Protein AF-A0A1L7LIU5-F1 (afdb_monomer)

InterPro domains:
  IPR000515 ABC transporter type 1, transmembrane domain MetI-like [PF00528] (3-111)
  IPR000515 ABC transporter type 1, transmembrane domain MetI-like [PS50928] (1-118)
  IPR000515 ABC transporter type 1, transmembrane domain MetI-like [cd06261] (3-114)
  IPR010065 Amino acid ABC transporter, permease protein, 3-TM domain [TIGR01726] (3-53)
  IPR035906 MetI-like superfamily [G3DSA:1.10.3720.10] (1-118)
  IPR035906 MetI-like superfamily [SSF161098] (3-116)
  IPR043429 ABC transporter membrane protein permease protein ArtM/GltK/GlnP/TcyL/YhdX-like [PTHR30614] (3-117)

Nearest PDB structures (foldseek):
  4ymw-assembly1_C  TM=8.547E-01  e=1.146E-04  Caldanaerobacter subterraneus subsp. tengcongensis MB4
  7mc0-assembly1_B  TM=8.036E-01  e=4.466E-01  Neisseria meningitidis MC58

Secondary structure (DSSP, 8-state):
-HHHHHHHS-HHHHHHIIIIIGGGGT----HHHHHHHHHHHHHHHHHHHHHHHHHHTS-HHHHHHHHHTT--HHHHHHHHHHHSSHHHHHHHHHHHHHHHHHHHHHHHHHHHHHHTT-

Structure (mmCIF, N/CA/C/O backbone):
data_AF-A0A1L7LIU5-F1
#
_entry.id   AF-A0A1L7LIU5-F1
#
loop_
_atom_site.group_PDB
_atom_site.id
_atom_site.type_symbol
_atom_site.label_atom_id
_atom_site.label_alt_id
_atom_site.label_comp_id
_atom_site.label_asym_id
_atom_site.label_entity_id
_atom_site.label_seq_id
_atom_site.pdbx_PDB_ins_code
_atom_site.Cartn_x
_atom_site.Cartn_y
_atom_site.Cartn_z
_atom_site.occupancy
_atom_site.B_iso_or_equiv
_atom_site.auth_seq_id
_atom_site.auth_comp_id
_atom_site.auth_asym_id
_atom_site.auth_atom_id
_atom_site.pdbx_PDB_model_num
ATOM 1 N N . MET A 1 1 ? -13.686 -5.477 -4.947 1.00 45.56 1 MET A N 1
ATOM 2 C CA . MET A 1 1 ? -13.618 -6.151 -6.264 1.00 45.56 1 MET A CA 1
ATOM 3 C C . MET A 1 1 ? -12.340 -5.805 -7.042 1.00 45.56 1 MET A C 1
ATOM 5 O O . MET A 1 1 ? -11.735 -6.724 -7.564 1.00 45.56 1 MET A O 1
ATOM 9 N N . HIS A 1 2 ? -11.834 -4.560 -7.024 1.00 45.94 2 HIS A N 1
ATOM 10 C CA . HIS A 1 2 ? -10.541 -4.210 -7.657 1.00 45.94 2 HIS A CA 1
ATOM 11 C C . HIS A 1 2 ? -9.276 -4.745 -6.947 1.00 45.94 2 HIS A C 1
ATOM 13 O O . HIS A 1 2 ? -8.267 -4.973 -7.603 1.00 45.94 2 HIS A O 1
ATOM 19 N N . ILE A 1 3 ? -9.322 -5.006 -5.633 1.00 50.72 3 ILE A N 1
ATOM 20 C CA . ILE A 1 3 ? -8.136 -5.456 -4.877 1.00 50.72 3 ILE A CA 1
ATOM 21 C C . ILE A 1 3 ? -7.766 -6.919 -5.178 1.00 50.72 3 ILE A C 1
ATOM 23 O O . ILE A 1 3 ? -6.588 -7.243 -5.234 1.00 50.72 3 ILE A O 1
ATOM 27 N N . PHE A 1 4 ? -8.739 -7.805 -5.436 1.00 48.88 4 PHE A N 1
ATOM 28 C CA . PHE A 1 4 ? -8.488 -9.243 -5.652 1.00 48.88 4 PHE A CA 1
ATOM 29 C C . PHE A 1 4 ? -7.628 -9.522 -6.894 1.00 48.88 4 PHE A C 1
ATOM 31 O O . PHE A 1 4 ? -6.777 -10.405 -6.860 1.00 48.88 4 PHE A O 1
ATOM 38 N N . ILE A 1 5 ? -7.787 -8.718 -7.950 1.00 52.00 5 ILE A N 1
ATOM 39 C CA . ILE A 1 5 ? -6.997 -8.843 -9.183 1.00 52.00 5 ILE A CA 1
ATOM 40 C C . ILE A 1 5 ? -5.510 -8.591 -8.889 1.00 52.00 5 ILE A C 1
ATOM 42 O O . ILE A 1 5 ? -4.664 -9.354 -9.338 1.00 52.00 5 ILE A O 1
ATOM 46 N N . MET A 1 6 ? -5.183 -7.601 -8.050 1.00 55.69 6 MET A N 1
ATOM 47 C CA . MET A 1 6 ? -3.792 -7.341 -7.649 1.00 55.69 6 MET A CA 1
ATOM 48 C C . MET A 1 6 ? -3.224 -8.385 -6.681 1.00 55.69 6 MET A C 1
ATOM 50 O O . MET A 1 6 ? -2.010 -8.516 -6.584 1.00 55.69 6 MET A O 1
ATOM 54 N N . ARG A 1 7 ? -4.073 -9.145 -5.974 1.00 56.25 7 ARG A N 1
ATOM 55 C CA . ARG A 1 7 ? -3.622 -10.263 -5.126 1.00 56.25 7 ARG A CA 1
ATOM 56 C C . ARG A 1 7 ? -3.380 -11.548 -5.921 1.00 56.25 7 ARG A C 1
ATOM 58 O O . ARG A 1 7 ? -2.594 -12.376 -5.479 1.00 56.25 7 ARG A O 1
ATOM 65 N N . GLY A 1 8 ? -4.074 -11.722 -7.048 1.00 62.88 8 GLY A N 1
ATOM 66 C CA . GLY A 1 8 ? -3.984 -12.916 -7.894 1.00 62.88 8 GLY A CA 1
ATOM 67 C C . GLY A 1 8 ? -2.858 -12.876 -8.927 1.00 62.88 8 GLY A C 1
ATOM 68 O O . GLY A 1 8 ? -2.430 -13.928 -9.393 1.00 62.88 8 GLY A O 1
ATOM 69 N N . VAL A 1 9 ? -2.365 -11.685 -9.279 1.00 71.75 9 VAL A N 1
ATOM 70 C CA . VAL A 1 9 ? -1.253 -11.525 -10.222 1.00 71.75 9 VAL A CA 1
ATOM 71 C C . VAL A 1 9 ? 0.065 -11.475 -9.441 1.00 71.75 9 VAL A C 1
ATOM 73 O O . VAL A 1 9 ? 0.249 -10.566 -8.630 1.00 71.75 9 VAL A O 1
ATOM 76 N N . PRO A 1 10 ? 1.001 -12.416 -9.667 1.00 76.62 10 PRO A N 1
ATOM 77 C CA . PRO A 1 10 ? 2.310 -12.369 -9.031 1.00 76.62 10 PRO A CA 1
ATOM 78 C C . PRO A 1 10 ? 3.025 -11.054 -9.354 1.00 76.62 10 PRO A C 1
ATOM 80 O O . PRO A 1 10 ? 3.040 -10.622 -10.506 1.00 76.62 10 PRO A O 1
ATOM 83 N N . MET A 1 11 ? 3.684 -10.452 -8.361 1.00 78.50 11 MET A N 1
ATOM 84 C CA . MET A 1 11 ? 4.450 -9.208 -8.531 1.00 78.50 11 MET A CA 1
ATOM 85 C C . MET A 1 11 ? 5.468 -9.298 -9.682 1.00 78.50 11 MET A C 1
ATOM 87 O O . MET A 1 11 ? 5.664 -8.340 -10.427 1.00 78.50 11 MET A O 1
ATOM 91 N N . LEU A 1 12 ? 6.055 -10.484 -9.879 1.00 78.69 12 LEU A N 1
ATOM 92 C CA . LEU A 1 12 ? 6.948 -10.775 -10.999 1.00 78.69 12 LEU A CA 1
ATOM 93 C C . LEU A 1 12 ? 6.273 -10.531 -12.353 1.00 78.69 12 LEU A C 1
ATOM 95 O O . LEU A 1 12 ? 6.883 -9.921 -13.219 1.00 78.69 12 LEU A O 1
ATOM 99 N N . VAL A 1 13 ? 5.016 -10.948 -12.527 1.00 83.06 13 VAL A N 1
ATOM 100 C CA . VAL A 1 13 ? 4.269 -10.755 -13.781 1.00 83.06 13 VAL A CA 1
ATOM 101 C C . VAL A 1 13 ? 4.042 -9.269 -14.044 1.00 83.06 13 VAL A C 1
ATOM 103 O O . VAL A 1 13 ? 4.253 -8.816 -15.163 1.00 83.06 13 VAL A O 1
ATOM 106 N N . VAL A 1 14 ? 3.682 -8.493 -13.016 1.00 84.62 14 VAL A N 1
ATOM 107 C CA . VAL A 1 14 ? 3.501 -7.035 -13.141 1.00 84.62 14 VAL A CA 1
ATOM 108 C C . VAL A 1 14 ? 4.799 -6.362 -13.586 1.00 84.62 14 VAL A C 1
ATOM 110 O O . VAL A 1 14 ? 4.786 -5.562 -14.517 1.00 84.62 14 VAL A O 1
ATOM 113 N N . LEU A 1 15 ? 5.927 -6.719 -12.970 1.00 83.44 15 LEU A N 1
ATOM 114 C CA . LEU A 1 15 ? 7.241 -6.190 -13.344 1.00 83.44 15 LEU A CA 1
ATOM 115 C C . LEU A 1 15 ? 7.652 -6.608 -14.756 1.00 83.44 15 LEU A C 1
ATOM 117 O O . LEU A 1 15 ? 8.196 -5.794 -15.495 1.00 83.44 15 LEU A O 1
ATOM 121 N N . PHE A 1 16 ? 7.364 -7.850 -15.143 1.00 83.12 16 PHE A N 1
ATOM 122 C CA . PHE A 1 16 ? 7.680 -8.362 -16.472 1.00 83.12 16 PHE A CA 1
ATOM 123 C C . PHE A 1 16 ? 6.891 -7.621 -17.554 1.00 83.12 16 PHE A C 1
ATOM 125 O O . PHE A 1 16 ? 7.462 -7.195 -18.553 1.00 83.12 16 PHE A O 1
ATOM 132 N N . VAL A 1 17 ? 5.594 -7.397 -17.330 1.00 85.44 17 VAL A N 1
ATOM 133 C CA . VAL A 1 17 ? 4.749 -6.600 -18.228 1.00 85.44 17 VAL A CA 1
ATOM 134 C C . VAL A 1 17 ? 5.214 -5.145 -18.260 1.00 85.44 17 VAL A C 1
ATOM 136 O O . VAL A 1 17 ? 5.266 -4.552 -19.332 1.00 85.44 17 VAL A O 1
ATOM 139 N N . LEU A 1 18 ? 5.598 -4.569 -17.118 1.00 85.69 18 LEU A N 1
ATOM 140 C CA . LEU A 1 18 ? 6.070 -3.187 -17.082 1.00 85.69 18 LEU A CA 1
ATOM 141 C C . LEU A 1 18 ? 7.406 -2.997 -17.812 1.00 85.69 18 LEU A C 1
ATOM 143 O O . LEU A 1 18 ? 7.574 -2.011 -18.514 1.00 85.69 18 LEU A O 1
ATOM 147 N N . TYR A 1 19 ? 8.348 -3.925 -17.659 1.00 84.00 19 TYR A N 1
ATOM 148 C CA . TYR A 1 19 ? 9.695 -3.785 -18.213 1.00 84.00 19 TYR A CA 1
ATOM 149 C C . TYR A 1 19 ? 9.818 -4.307 -19.650 1.00 84.00 19 TYR A C 1
ATOM 151 O O . TYR A 1 19 ? 10.412 -3.644 -20.494 1.00 84.00 19 TYR A O 1
ATOM 159 N N . PHE A 1 20 ? 9.227 -5.464 -19.962 1.00 83.00 20 PHE A N 1
ATOM 160 C CA . PHE A 1 20 ? 9.280 -6.054 -21.305 1.00 83.00 20 PHE A CA 1
ATOM 161 C C . PHE A 1 20 ? 8.063 -5.705 -22.169 1.00 83.00 20 PHE A C 1
ATOM 163 O O . PHE A 1 20 ? 8.165 -5.747 -23.390 1.00 83.00 20 PHE A O 1
ATOM 170 N N . GLY A 1 21 ? 6.924 -5.349 -21.568 1.00 86.62 21 GLY A N 1
ATOM 171 C CA . GLY A 1 21 ? 5.691 -5.019 -22.291 1.00 86.62 21 GLY A CA 1
ATOM 172 C C . GLY A 1 21 ? 5.605 -3.563 -22.760 1.00 86.62 21 GLY A C 1
ATOM 173 O O . GLY A 1 21 ? 5.185 -3.318 -23.887 1.00 86.62 21 GLY A O 1
ATOM 174 N N . LEU A 1 22 ? 6.028 -2.588 -21.945 1.00 86.44 22 LEU A N 1
ATOM 175 C CA . LEU A 1 22 ? 6.008 -1.167 -22.341 1.00 86.44 22 LEU A CA 1
ATOM 176 C C . LEU A 1 22 ? 6.831 -0.841 -23.604 1.00 86.44 22 LEU A C 1
ATOM 178 O O . LEU A 1 22 ? 6.359 -0.019 -24.391 1.00 86.44 22 LEU A O 1
ATOM 182 N N . PRO A 1 23 ? 7.985 -1.487 -23.868 1.00 86.50 23 PRO A N 1
ATOM 183 C CA . PRO A 1 23 ? 8.735 -1.266 -25.102 1.00 86.50 23 PRO A CA 1
ATOM 184 C C . PRO A 1 23 ? 7.944 -1.533 -26.392 1.00 86.50 23 PRO A C 1
ATOM 186 O O . PRO A 1 23 ? 8.244 -0.915 -27.409 1.00 86.50 23 PRO A O 1
ATOM 189 N N . TYR A 1 24 ? 6.908 -2.386 -26.367 1.00 87.81 24 TYR A N 1
ATOM 190 C CA . TYR A 1 24 ? 6.014 -2.598 -27.520 1.00 87.81 24 TYR A CA 1
ATOM 191 C C . TYR A 1 24 ? 5.144 -1.376 -27.847 1.00 87.81 24 TYR A C 1
ATOM 193 O O . TYR A 1 24 ? 4.608 -1.280 -28.946 1.00 87.81 24 TYR A O 1
ATOM 201 N N . PHE A 1 25 ? 5.012 -0.447 -26.900 1.00 89.31 25 PHE A N 1
ATOM 202 C CA . PHE A 1 25 ? 4.342 0.842 -27.062 1.00 89.31 25 PHE A CA 1
ATOM 203 C C . PHE A 1 25 ? 5.347 1.994 -27.213 1.00 89.31 25 PHE A C 1
ATOM 205 O O . PHE A 1 25 ? 4.996 3.141 -26.958 1.00 89.31 25 PHE A O 1
ATOM 212 N N . GLU A 1 26 ? 6.604 1.692 -27.564 1.00 88.69 26 GLU A N 1
ATOM 213 C CA . GLU A 1 26 ? 7.710 2.656 -27.699 1.00 88.69 26 GLU A CA 1
ATOM 214 C C . GLU A 1 26 ? 8.071 3.403 -26.400 1.00 88.69 26 GLU A C 1
ATOM 216 O O . GLU A 1 26 ? 8.843 4.360 -26.410 1.00 88.69 26 GLU A O 1
ATOM 221 N N . VAL A 1 27 ? 7.573 2.936 -25.250 1.00 88.12 27 VAL A N 1
ATOM 222 C CA . VAL A 1 27 ? 7.922 3.485 -23.939 1.00 88.12 27 VAL A CA 1
ATOM 223 C C . VAL A 1 27 ? 9.014 2.624 -23.316 1.00 88.12 27 VAL A C 1
ATOM 225 O O . VAL A 1 27 ? 8.789 1.473 -22.953 1.00 88.12 27 VAL A O 1
ATOM 228 N N . GLN A 1 28 ? 10.211 3.183 -23.159 1.00 86.00 28 GLN A N 1
ATOM 229 C CA . GLN A 1 28 ? 11.310 2.526 -22.454 1.00 86.00 28 GLN A CA 1
ATOM 230 C C . GLN A 1 28 ? 11.484 3.166 -21.082 1.00 86.00 28 GLN A C 1
ATOM 232 O O . GLN A 1 28 ? 11.794 4.351 -20.967 1.00 86.00 28 GLN A O 1
ATOM 237 N N . LEU A 1 29 ? 11.263 2.376 -20.035 1.00 84.44 29 LEU A N 1
ATOM 238 C CA . LEU A 1 29 ? 11.482 2.793 -18.657 1.00 84.44 29 LEU A CA 1
ATOM 239 C C . LEU A 1 29 ? 12.660 2.004 -18.070 1.00 84.44 29 LEU A C 1
ATOM 241 O O . LEU A 1 29 ? 12.709 0.786 -18.249 1.00 84.44 29 LEU A O 1
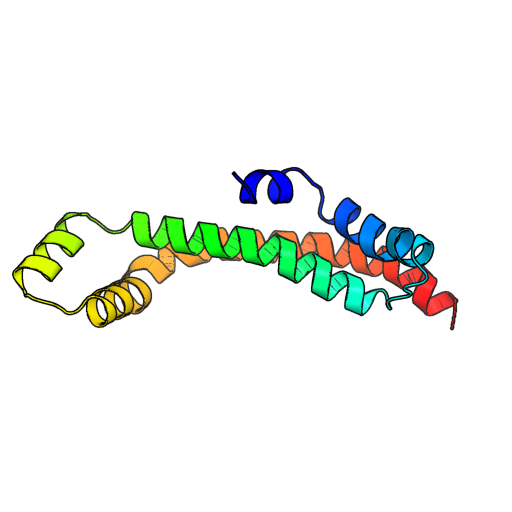ATOM 245 N N . PRO A 1 30 ? 13.569 2.659 -17.325 1.00 85.69 30 PRO A N 1
ATOM 246 C CA . PRO A 1 30 ? 14.584 1.968 -16.539 1.00 85.69 30 PRO A CA 1
ATOM 247 C C . PRO A 1 30 ? 13.946 0.954 -15.586 1.00 85.69 30 PRO A C 1
ATOM 249 O O . PRO A 1 30 ? 12.901 1.248 -14.988 1.00 85.69 30 PRO A O 1
ATOM 252 N N . ALA A 1 31 ? 14.604 -0.189 -15.356 1.00 82.69 31 ALA A N 1
ATOM 253 C CA . ALA A 1 31 ? 14.096 -1.235 -14.461 1.00 82.69 31 ALA A CA 1
ATOM 254 C C . ALA A 1 31 ? 13.688 -0.699 -13.074 1.00 82.69 31 ALA A C 1
ATOM 256 O O . ALA A 1 31 ? 12.678 -1.120 -12.506 1.00 82.69 31 ALA A O 1
ATOM 257 N N . LEU A 1 32 ? 14.421 0.293 -12.554 1.00 83.88 32 LEU A N 1
ATOM 258 C CA . LEU A 1 32 ? 14.125 0.935 -11.272 1.00 83.88 32 LEU A CA 1
ATOM 259 C C . LEU A 1 32 ? 12.777 1.680 -11.267 1.00 83.88 32 LEU A C 1
ATOM 261 O O . LEU A 1 32 ? 12.033 1.602 -10.291 1.00 83.88 32 LEU A O 1
ATOM 265 N N . ILE A 1 33 ? 12.430 2.372 -12.358 1.00 87.00 33 ILE A N 1
ATOM 266 C CA . ILE A 1 33 ? 11.154 3.095 -12.470 1.00 87.00 33 ILE A CA 1
ATOM 267 C C . ILE A 1 33 ? 9.997 2.097 -12.581 1.00 87.00 33 ILE A C 1
ATOM 269 O O . ILE A 1 33 ? 8.991 2.244 -11.883 1.00 87.00 33 ILE A O 1
ATOM 273 N N . CYS A 1 34 ? 10.163 1.039 -13.380 1.00 86.31 34 CYS A N 1
ATOM 274 C CA . CYS A 1 34 ? 9.198 -0.061 -13.453 1.00 86.31 34 CYS A CA 1
ATOM 275 C C . CYS A 1 34 ? 8.962 -0.700 -12.080 1.00 86.31 34 CYS A C 1
ATOM 277 O O . CYS A 1 34 ? 7.817 -0.978 -11.718 1.00 86.31 34 CYS A O 1
ATOM 279 N N . ALA A 1 35 ? 10.026 -0.877 -11.290 1.00 85.00 35 ALA A N 1
ATOM 280 C CA . ALA A 1 35 ? 9.928 -1.385 -9.930 1.00 85.00 35 ALA A CA 1
ATOM 281 C C . ALA A 1 35 ? 9.105 -0.463 -9.027 1.00 85.00 35 ALA A C 1
ATOM 283 O O . ALA A 1 35 ? 8.174 -0.931 -8.371 1.00 85.00 35 ALA A O 1
ATOM 284 N N . TYR A 1 36 ? 9.387 0.843 -9.019 1.00 87.19 36 TYR A N 1
ATOM 285 C CA . TYR A 1 36 ? 8.631 1.797 -8.206 1.00 87.19 36 TYR A CA 1
ATOM 286 C C . TYR A 1 36 ? 7.150 1.831 -8.566 1.00 87.19 36 TYR A C 1
ATOM 288 O O . TYR A 1 36 ? 6.314 1.803 -7.662 1.00 87.19 36 TYR A O 1
ATOM 296 N N . ILE A 1 37 ? 6.815 1.835 -9.856 1.00 88.44 37 ILE A N 1
ATOM 297 C CA . ILE A 1 37 ? 5.423 1.825 -10.316 1.00 88.44 37 ILE A CA 1
ATOM 298 C C . ILE A 1 37 ? 4.743 0.518 -9.901 1.00 88.44 37 ILE A C 1
ATOM 300 O O . ILE A 1 37 ? 3.725 0.553 -9.210 1.00 88.44 37 ILE A O 1
ATOM 304 N N . GLY A 1 38 ? 5.337 -0.630 -10.242 1.00 85.94 38 GLY A N 1
ATOM 305 C CA . GLY A 1 38 ? 4.780 -1.942 -9.918 1.00 85.94 38 GLY A CA 1
ATOM 306 C C . GLY A 1 38 ? 4.543 -2.117 -8.417 1.00 85.94 38 GLY A C 1
ATOM 307 O O . GLY A 1 38 ? 3.448 -2.499 -8.001 1.00 85.94 38 GLY A O 1
ATOM 308 N N . PHE A 1 39 ? 5.533 -1.766 -7.589 1.00 85.69 39 PHE A N 1
ATOM 309 C CA . PHE A 1 39 ? 5.413 -1.891 -6.136 1.00 85.69 39 PHE A CA 1
ATOM 310 C C . PHE A 1 39 ? 4.396 -0.926 -5.559 1.00 85.69 39 PHE A C 1
ATOM 312 O O . PHE A 1 39 ? 3.620 -1.327 -4.695 1.00 85.69 39 PHE A O 1
ATOM 319 N N . SER A 1 40 ? 4.384 0.326 -6.010 1.00 86.94 40 SER A N 1
ATOM 320 C CA . SER A 1 40 ? 3.458 1.323 -5.477 1.00 86.94 40 SER A CA 1
ATOM 321 C C . SER A 1 40 ? 2.020 0.935 -5.782 1.00 86.94 40 SER A C 1
ATOM 323 O O . SER A 1 40 ? 1.184 0.936 -4.885 1.00 86.94 40 SER A O 1
ATOM 325 N N . THR A 1 41 ? 1.734 0.536 -7.020 1.00 83.62 41 THR A N 1
ATOM 326 C CA . THR A 1 41 ? 0.380 0.181 -7.443 1.00 83.62 41 THR A CA 1
ATOM 327 C C . THR A 1 41 ? -0.147 -1.044 -6.694 1.00 83.62 41 THR A C 1
ATOM 329 O O . THR A 1 41 ? -1.244 -0.986 -6.138 1.00 83.62 41 THR A O 1
ATOM 332 N N . VAL A 1 42 ? 0.640 -2.124 -6.615 1.00 81.19 42 VAL A N 1
ATOM 333 C CA . VAL A 1 42 ? 0.213 -3.364 -5.946 1.00 81.19 42 VAL A CA 1
ATOM 334 C C . VAL A 1 42 ? 0.087 -3.162 -4.434 1.00 81.19 42 VAL A C 1
ATOM 336 O O . VAL A 1 42 ? -0.936 -3.516 -3.844 1.00 81.19 42 VAL A O 1
ATOM 339 N N . ASN A 1 43 ? 1.085 -2.548 -3.792 1.00 83.38 43 ASN A N 1
ATOM 340 C CA . ASN A 1 43 ? 1.074 -2.392 -2.337 1.00 83.38 43 ASN A CA 1
ATOM 341 C C . ASN A 1 43 ? 0.086 -1.328 -1.855 1.00 83.38 43 ASN A C 1
ATOM 343 O O . ASN A 1 43 ? -0.474 -1.491 -0.774 1.00 83.38 43 ASN A O 1
ATOM 347 N N . ALA A 1 44 ? -0.200 -0.279 -2.636 1.00 85.31 44 ALA A N 1
ATOM 348 C CA . ALA A 1 44 ? -1.194 0.725 -2.253 1.00 85.31 44 ALA A CA 1
ATOM 349 C C . ALA A 1 44 ? -2.585 0.107 -2.052 1.00 85.31 44 ALA A C 1
ATOM 351 O O . ALA A 1 44 ? -3.271 0.440 -1.085 1.00 85.31 44 ALA A O 1
ATOM 352 N N . ALA A 1 45 ? -2.983 -0.837 -2.911 1.00 83.38 45 ALA A N 1
ATOM 353 C CA . ALA A 1 45 ? -4.253 -1.543 -2.768 1.00 83.38 45 ALA A CA 1
ATOM 354 C C . ALA A 1 45 ? -4.293 -2.413 -1.498 1.00 83.38 45 ALA A C 1
ATOM 356 O O . ALA A 1 45 ? -5.295 -2.417 -0.781 1.00 83.38 45 ALA A O 1
ATOM 357 N N . TYR A 1 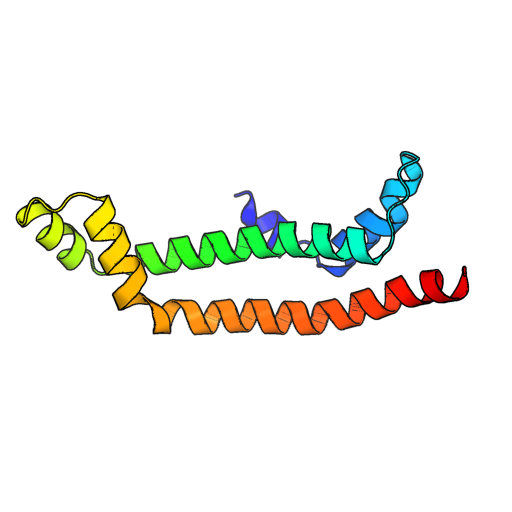46 ? -3.194 -3.114 -1.194 1.00 81.44 46 TYR A N 1
ATOM 358 C CA . TYR A 1 46 ? -3.059 -3.909 0.031 1.00 81.44 46 TYR A CA 1
ATOM 359 C C . TYR A 1 46 ? -3.120 -3.042 1.290 1.00 81.44 46 TYR A C 1
ATOM 361 O O . TYR A 1 46 ? -3.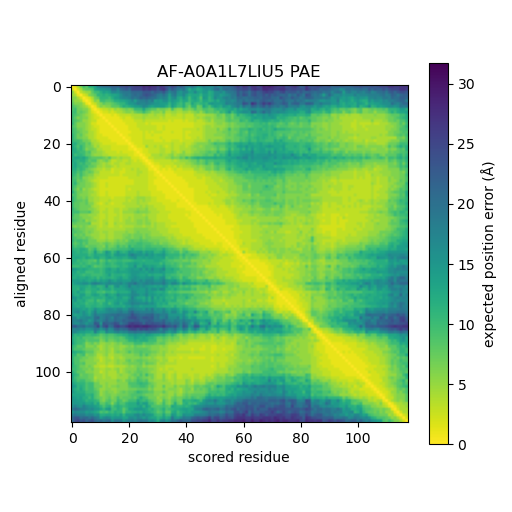881 -3.336 2.210 1.00 81.44 46 TYR A O 1
ATOM 369 N N . ILE A 1 47 ? -2.355 -1.951 1.316 1.00 85.00 47 ILE A N 1
ATOM 370 C CA . ILE A 1 47 ? -2.306 -1.021 2.442 1.00 85.00 47 ILE A CA 1
ATOM 371 C C . ILE A 1 47 ? -3.683 -0.380 2.657 1.00 85.00 47 ILE A C 1
ATOM 373 O O . ILE A 1 47 ? -4.158 -0.342 3.789 1.00 85.00 47 ILE A O 1
ATOM 377 N N . ALA A 1 48 ? -4.375 0.048 1.598 1.00 86.81 48 ALA A N 1
ATOM 378 C CA . ALA A 1 48 ? -5.717 0.620 1.710 1.00 86.81 48 ALA A CA 1
ATOM 379 C C . ALA A 1 48 ? -6.726 -0.348 2.358 1.00 86.81 48 ALA A C 1
ATOM 381 O O . ALA A 1 48 ? -7.504 0.062 3.223 1.00 86.81 48 ALA A O 1
ATOM 382 N N . GLU A 1 49 ? -6.693 -1.636 1.999 1.00 84.44 49 GLU A N 1
ATOM 383 C CA . GLU A 1 49 ? -7.536 -2.652 2.641 1.00 84.44 49 GLU A CA 1
ATOM 384 C C . GLU A 1 49 ? -7.156 -2.893 4.101 1.00 84.44 49 GLU A C 1
ATOM 386 O O . GLU A 1 49 ? -8.046 -3.028 4.937 1.00 84.44 49 GLU A O 1
ATOM 391 N N . ILE A 1 50 ? -5.860 -2.893 4.427 1.00 84.62 50 ILE A N 1
ATOM 392 C CA . ILE A 1 50 ? -5.389 -3.001 5.813 1.00 84.62 50 ILE A CA 1
ATOM 393 C C . ILE A 1 50 ? -5.949 -1.843 6.645 1.00 84.62 50 ILE A C 1
ATOM 395 O O . ILE A 1 50 ? -6.576 -2.080 7.674 1.00 84.62 50 ILE A O 1
ATOM 399 N N . PHE A 1 51 ? -5.835 -0.603 6.162 1.00 83.88 51 PHE A N 1
ATOM 400 C CA . PHE A 1 51 ? -6.417 0.562 6.833 1.00 83.88 51 PHE A CA 1
ATOM 401 C C . PHE A 1 51 ? -7.939 0.446 6.985 1.00 83.88 51 PHE A C 1
ATOM 403 O O . PHE A 1 51 ? -8.470 0.684 8.072 1.00 83.88 51 PHE A O 1
ATOM 410 N N . ARG A 1 52 ? -8.655 0.036 5.931 1.00 84.88 52 ARG A N 1
ATOM 411 C CA . ARG A 1 52 ? -10.113 -0.153 5.976 1.00 84.88 52 ARG A CA 1
ATOM 412 C C . ARG A 1 52 ? -10.515 -1.219 6.999 1.00 84.88 52 ARG A C 1
ATOM 414 O O . ARG A 1 52 ? -11.456 -1.005 7.768 1.00 84.88 52 ARG A O 1
ATOM 421 N N . ALA A 1 53 ? -9.814 -2.350 7.016 1.00 83.25 53 ALA A N 1
ATOM 422 C CA . ALA A 1 53 ? -10.052 -3.450 7.942 1.00 83.25 53 ALA A CA 1
ATOM 423 C C . ALA A 1 53 ? -9.776 -3.023 9.388 1.00 83.25 53 ALA A C 1
ATOM 425 O O . ALA A 1 53 ? -10.602 -3.266 10.263 1.00 83.25 53 ALA A O 1
ATOM 426 N N . SER A 1 54 ? -8.678 -2.307 9.631 1.00 81.12 54 SER A N 1
ATOM 427 C CA . SER A 1 54 ? -8.324 -1.807 10.960 1.00 81.12 54 SER A CA 1
ATOM 428 C C . SER A 1 54 ? -9.311 -0.774 11.501 1.00 81.12 54 SER A C 1
ATOM 430 O O . SER A 1 54 ? -9.611 -0.800 12.690 1.00 81.12 54 SER A O 1
ATOM 432 N N . ILE A 1 55 ? -9.867 0.097 10.653 1.00 80.06 55 ILE A N 1
ATOM 433 C CA . ILE A 1 55 ? -10.933 1.031 11.060 1.00 80.06 55 ILE A CA 1
ATOM 434 C C . ILE A 1 55 ? -12.233 0.272 11.360 1.00 80.06 55 ILE A C 1
ATOM 436 O O . ILE A 1 55 ? -12.926 0.586 12.326 1.00 80.06 55 ILE A O 1
ATOM 440 N N . SER A 1 56 ? -12.555 -0.743 10.556 1.00 81.94 56 SER A N 1
ATOM 441 C CA . SER A 1 56 ? -13.769 -1.555 10.731 1.00 81.94 56 SER A CA 1
ATOM 442 C C . SER A 1 56 ? -13.708 -2.475 11.956 1.00 81.94 56 SER A C 1
ATOM 444 O O . SER A 1 56 ? -14.750 -2.861 12.473 1.00 81.94 56 SER A O 1
ATOM 446 N N . ALA A 1 57 ? -12.507 -2.820 12.427 1.00 81.62 57 ALA A N 1
ATOM 447 C CA . ALA A 1 57 ? -12.287 -3.640 13.619 1.00 81.62 57 ALA A CA 1
ATOM 448 C C . ALA A 1 57 ? -12.560 -2.895 14.941 1.00 81.62 57 ALA A C 1
ATOM 450 O O . ALA A 1 57 ? -12.504 -3.492 16.014 1.00 81.62 57 ALA A O 1
ATOM 451 N N . VAL A 1 58 ? -12.828 -1.590 14.883 1.00 80.44 58 VAL A N 1
ATOM 452 C CA . VAL A 1 58 ? -13.121 -0.773 16.061 1.00 80.44 58 VAL A CA 1
ATOM 453 C C . VAL A 1 58 ? -14.524 -1.089 16.566 1.00 80.44 58 VAL A C 1
ATOM 455 O O . VAL A 1 58 ? -15.484 -1.076 15.796 1.00 80.44 58 VAL A O 1
ATOM 458 N N . ASP A 1 59 ? -14.631 -1.334 17.871 1.00 82.81 59 ASP A N 1
ATOM 459 C CA . ASP A 1 59 ? -15.886 -1.681 18.535 1.00 82.81 59 ASP A CA 1
ATOM 460 C C . ASP A 1 59 ? -17.003 -0.665 18.230 1.00 82.81 59 ASP A C 1
ATOM 462 O O . ASP A 1 59 ? -16.802 0.554 18.303 1.00 82.81 59 ASP A O 1
ATOM 466 N N . LYS A 1 60 ? -18.202 -1.167 17.912 1.00 82.00 60 LYS A N 1
ATOM 467 C CA . LYS A 1 60 ? -19.387 -0.344 17.630 1.00 82.00 60 LYS A CA 1
ATOM 468 C C . LYS A 1 60 ? -19.734 0.593 18.791 1.00 82.00 60 LYS A C 1
ATOM 470 O O . LYS A 1 60 ? -20.106 1.735 18.537 1.00 82.00 60 LYS A O 1
ATOM 475 N N . GLY A 1 61 ? -19.512 0.182 20.038 1.00 84.00 61 GLY A N 1
ATOM 476 C CA . GLY A 1 61 ? -19.740 1.010 21.221 1.00 84.00 61 GLY A CA 1
ATOM 477 C C . GLY A 1 61 ? -18.870 2.272 21.255 1.00 84.00 61 GLY A C 1
ATOM 478 O O . GLY A 1 61 ? -19.301 3.300 21.770 1.00 84.00 61 GLY A O 1
ATOM 479 N N . GLN A 1 62 ? -17.675 2.257 20.647 1.00 80.12 62 GLN A N 1
ATOM 480 C CA . GLN A 1 62 ? -16.850 3.467 20.503 1.00 80.12 62 GLN A CA 1
ATOM 481 C C . GLN A 1 62 ? -17.461 4.456 19.505 1.00 80.12 62 GLN A C 1
ATOM 483 O O . GLN A 1 62 ? -17.426 5.665 19.732 1.00 80.12 62 GLN A O 1
ATOM 488 N N . TRP A 1 63 ? -18.051 3.948 18.422 1.00 82.31 63 TRP A N 1
ATOM 489 C CA . TRP A 1 63 ? -18.759 4.768 17.441 1.00 82.31 63 TRP A CA 1
ATOM 490 C C . TRP A 1 63 ? -20.037 5.374 18.023 1.00 82.31 63 TRP A C 1
ATOM 492 O O . TRP A 1 63 ? -20.318 6.553 17.801 1.00 82.31 63 TRP A O 1
ATOM 502 N N . GLU A 1 64 ? -20.785 4.588 18.795 1.00 84.31 64 GLU A N 1
ATOM 503 C CA . GLU A 1 64 ? -21.999 5.028 19.483 1.00 84.31 64 GLU A C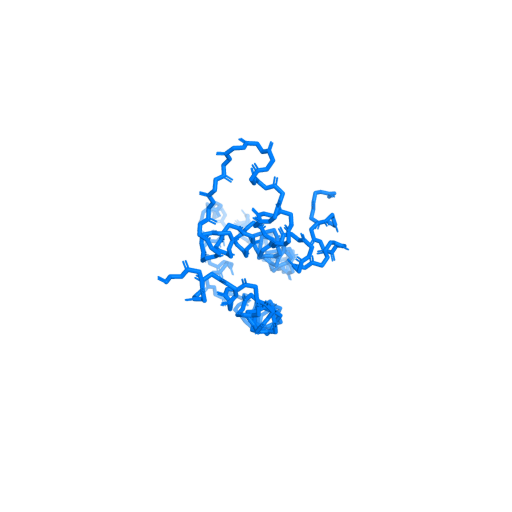A 1
ATOM 504 C C . GLU A 1 64 ? -21.683 6.058 20.575 1.00 84.31 64 GLU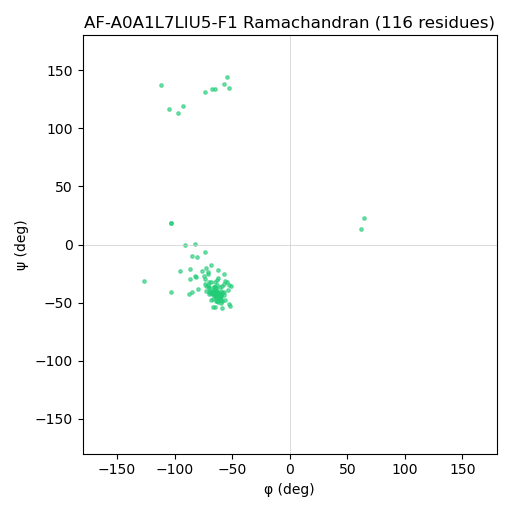 A C 1
ATOM 506 O O . GLU A 1 64 ? -22.285 7.129 20.583 1.00 84.31 64 GLU A O 1
ATOM 511 N N . ALA A 1 65 ? -20.673 5.819 21.420 1.00 84.56 65 ALA A N 1
ATOM 512 C CA . ALA A 1 65 ? -20.236 6.774 22.441 1.00 84.56 65 ALA A CA 1
ATOM 513 C C . ALA A 1 65 ? -19.763 8.103 21.833 1.00 84.56 65 ALA A C 1
ATOM 515 O O . ALA A 1 65 ? -20.120 9.177 22.315 1.00 84.56 65 ALA A O 1
ATOM 516 N N . ALA A 1 66 ? -18.997 8.047 20.742 1.00 84.38 66 ALA A N 1
ATOM 517 C CA . ALA A 1 66 ? -18.520 9.244 20.066 1.00 84.38 66 ALA A CA 1
ATOM 518 C C . ALA A 1 66 ? -19.660 10.065 19.438 1.00 84.38 66 ALA A C 1
ATOM 520 O O . ALA A 1 66 ? -19.620 11.297 19.484 1.00 84.38 66 ALA A O 1
ATOM 521 N N . ARG A 1 67 ? -20.694 9.399 18.899 1.00 84.75 67 ARG A N 1
ATOM 522 C CA . ARG A 1 67 ? -21.922 10.062 18.429 1.00 84.75 67 ARG A CA 1
ATOM 523 C C . ARG A 1 67 ? -22.705 10.690 19.577 1.00 84.75 67 ARG A C 1
ATOM 525 O O . ARG A 1 67 ? 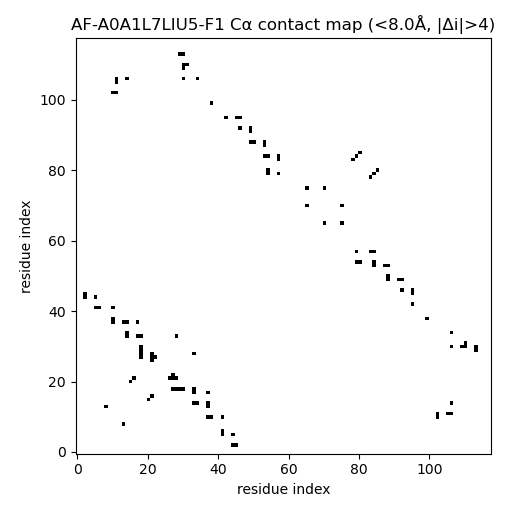-23.126 11.834 19.441 1.00 84.75 67 ARG A O 1
ATOM 532 N N . SER A 1 68 ? -22.849 9.990 20.701 1.00 89.75 68 SER A N 1
ATOM 533 C CA . SER A 1 68 ? -23.541 10.504 21.892 1.00 89.75 68 SER A CA 1
ATOM 534 C C . SER A 1 68 ? -22.845 11.723 22.504 1.00 89.75 68 SER A C 1
ATOM 536 O O . SER A 1 68 ? -23.508 12.605 23.037 1.00 89.75 68 SER A O 1
ATOM 538 N N . LEU A 1 69 ? -21.517 11.807 22.382 1.00 88.19 69 LEU A N 1
ATOM 539 C CA . LEU A 1 69 ? -20.716 12.959 22.811 1.00 88.19 69 LEU A CA 1
ATOM 540 C C . LEU A 1 69 ? -20.692 14.112 21.788 1.00 88.19 69 LEU A C 1
ATOM 542 O O . LEU A 1 69 ? -20.014 15.111 22.018 1.00 88.19 69 LEU A O 1
ATOM 546 N N . GL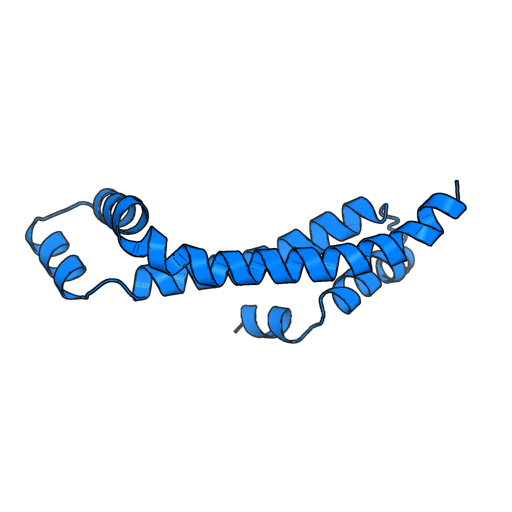Y A 1 70 ? -21.381 13.985 20.648 1.00 89.88 70 GLY A N 1
ATOM 547 C CA . GLY A 1 70 ? -21.396 15.012 19.601 1.00 89.88 70 GLY A CA 1
ATOM 548 C C . GLY A 1 70 ? -20.031 15.246 18.946 1.00 89.88 70 GLY A C 1
ATOM 549 O O . GLY A 1 70 ? -19.778 16.324 18.405 1.00 89.88 70 GLY A O 1
ATOM 550 N N . LEU A 1 71 ? -19.123 14.263 19.001 1.00 87.69 71 LEU A N 1
ATOM 551 C CA . LEU A 1 71 ? -17.787 14.416 18.440 1.00 87.69 71 LEU A CA 1
ATOM 552 C C . LEU A 1 71 ? -17.845 14.520 16.913 1.00 87.69 71 LEU A C 1
ATOM 554 O O . LEU A 1 71 ? -18.463 13.734 16.199 1.00 87.69 71 LEU A O 1
ATOM 558 N N . LEU A 1 72 ? -17.109 15.494 16.405 1.00 87.38 72 LEU A N 1
ATOM 559 C CA . LEU A 1 72 ? -16.871 15.716 14.994 1.00 87.38 72 LEU A CA 1
ATOM 560 C C . LEU A 1 72 ? -16.065 14.560 14.379 1.00 87.38 72 LEU A C 1
ATOM 562 O O . LEU A 1 72 ? -15.048 14.122 14.920 1.00 87.38 72 LEU A O 1
ATOM 566 N N . MET A 1 73 ? -16.510 14.077 13.213 1.00 80.81 73 MET A N 1
ATOM 567 C CA . MET A 1 73 ? -16.004 12.852 12.569 1.00 80.81 73 MET A CA 1
ATOM 568 C C . MET A 1 73 ? -14.482 12.850 12.367 1.00 80.81 73 MET A C 1
ATOM 570 O O . MET A 1 73 ? -13.833 11.816 12.483 1.00 80.81 73 MET A O 1
ATOM 574 N N . ARG A 1 74 ? -13.883 14.022 12.129 1.00 81.69 74 ARG A N 1
ATOM 575 C CA . ARG A 1 74 ? -12.425 14.171 12.004 1.00 81.69 74 ARG A CA 1
ATOM 576 C C . ARG A 1 74 ? -11.682 13.875 13.312 1.00 81.69 74 ARG A C 1
ATOM 578 O O . ARG A 1 74 ? -10.609 13.287 13.268 1.00 81.69 74 ARG A O 1
ATOM 585 N N . SER A 1 75 ? -12.248 14.253 14.457 1.00 82.56 75 SER A N 1
ATOM 586 C CA . SER A 1 75 ? -11.688 13.969 15.788 1.00 82.56 75 SER A CA 1
ATOM 587 C C . SER A 1 75 ? -11.850 12.493 16.135 1.00 82.56 75 SER A C 1
ATOM 589 O O . SER A 1 75 ? -10.907 11.866 16.608 1.00 82.56 75 SER A O 1
ATOM 591 N N . ILE A 1 76 ? -13.006 11.911 15.794 1.00 79.62 76 ILE A N 1
ATOM 592 C CA . ILE A 1 76 ? -13.269 10.475 15.935 1.00 79.62 76 ILE A CA 1
ATOM 593 C C . ILE A 1 76 ? -12.245 9.673 15.132 1.00 79.62 76 ILE A C 1
ATOM 595 O O . ILE A 1 76 ? -11.537 8.849 15.696 1.00 79.62 76 ILE A O 1
ATOM 599 N N . LEU A 1 77 ? -12.103 9.963 13.836 1.00 78.38 77 LEU A N 1
ATOM 600 C CA . LEU A 1 77 ? -11.136 9.291 12.972 1.00 78.38 77 LEU A CA 1
ATOM 601 C C . LEU A 1 77 ? -9.703 9.499 13.463 1.00 78.38 77 LEU A C 1
ATOM 603 O O . LEU A 1 77 ? -8.960 8.531 13.531 1.00 78.38 77 LEU A O 1
ATOM 607 N N . LYS A 1 78 ? -9.312 10.712 13.872 1.00 80.06 78 LYS A N 1
ATOM 608 C CA . LYS A 1 78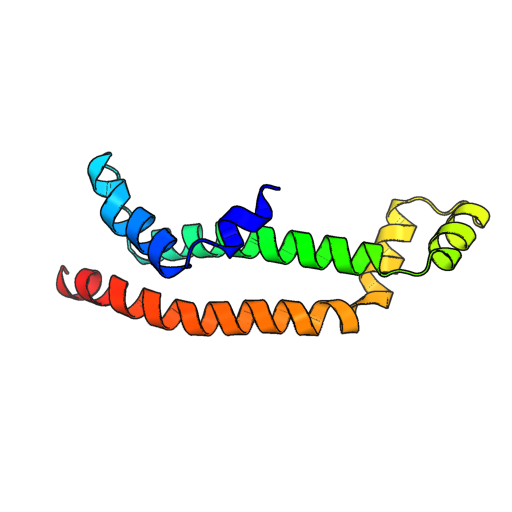 ? -7.966 10.959 14.406 1.00 80.06 78 LYS A CA 1
ATOM 609 C C . LYS A 1 78 ? -7.706 10.145 15.676 1.00 80.06 78 LYS A C 1
ATOM 611 O O . LYS A 1 78 ? -6.677 9.497 15.748 1.00 80.06 78 LYS A O 1
ATOM 616 N N . ASN A 1 79 ? -8.624 10.113 16.639 1.00 74.62 79 ASN A N 1
ATOM 617 C CA . ASN A 1 79 ? -8.431 9.374 17.893 1.00 74.62 79 ASN A CA 1
ATOM 618 C C . ASN A 1 79 ? -8.524 7.855 17.713 1.00 74.62 79 ASN A C 1
ATOM 620 O O . ASN A 1 79 ? -7.784 7.106 18.347 1.00 74.62 79 ASN A O 1
ATOM 624 N N . ILE A 1 80 ? -9.405 7.394 16.827 1.00 70.88 80 ILE A N 1
ATOM 625 C CA . ILE A 1 80 ? -9.510 5.981 16.482 1.00 70.88 80 ILE A CA 1
ATOM 626 C C . ILE A 1 80 ? -8.240 5.538 15.753 1.00 70.88 80 ILE A C 1
ATOM 628 O O . ILE A 1 80 ? -7.591 4.611 16.216 1.00 70.88 80 ILE A O 1
ATOM 632 N N . ILE A 1 81 ? -7.843 6.217 14.672 1.00 65.38 81 ILE A N 1
ATOM 633 C CA . ILE A 1 81 ? -6.697 5.838 13.829 1.00 65.38 81 ILE A CA 1
ATOM 634 C C . ILE A 1 81 ? -5.364 6.011 14.573 1.00 65.38 81 ILE A C 1
ATOM 636 O O . ILE A 1 81 ? -4.501 5.145 14.470 1.00 65.38 81 ILE A O 1
ATOM 640 N N . LEU A 1 82 ? -5.190 7.103 15.326 1.00 66.69 82 LEU A N 1
ATOM 641 C CA . LEU A 1 82 ? -3.921 7.462 15.973 1.00 66.69 82 LEU A CA 1
ATOM 642 C C . LEU A 1 82 ? -3.714 6.792 17.334 1.00 66.69 82 LEU A C 1
ATOM 644 O O . LEU A 1 82 ? -2.641 6.941 17.894 1.00 66.69 82 LEU A O 1
ATOM 648 N N . HIS A 1 83 ? -4.708 6.133 17.931 1.00 62.06 83 HIS A N 1
ATOM 649 C CA . HIS A 1 83 ? -4.532 5.617 19.296 1.00 62.06 83 HIS A CA 1
ATOM 650 C C . HIS A 1 83 ? -4.844 4.135 19.459 1.00 62.06 83 HIS A C 1
ATOM 652 O O . HIS A 1 83 ? -4.225 3.483 20.292 1.00 62.06 83 HIS A O 1
ATOM 658 N N . ARG A 1 84 ? -5.780 3.573 18.686 1.00 60.72 84 ARG A N 1
ATOM 659 C CA . ARG A 1 84 ? -6.339 2.254 19.020 1.00 60.72 84 ARG A CA 1
ATOM 660 C C . ARG A 1 84 ? -5.829 1.067 18.192 1.00 60.72 84 ARG A C 1
ATOM 662 O O . ARG A 1 84 ? -5.581 0.035 18.806 1.00 60.72 84 ARG A O 1
ATOM 669 N N . PRO A 1 85 ? -5.622 1.140 16.862 1.00 60.41 85 PRO A N 1
ATOM 670 C CA . PRO A 1 85 ? -5.285 -0.043 16.082 1.00 60.41 85 PRO A CA 1
ATOM 671 C C . PRO A 1 85 ? -3.808 -0.135 15.695 1.00 60.41 85 PRO A C 1
ATOM 673 O O . PRO A 1 85 ? -3.508 -0.894 14.780 1.00 60.41 85 PRO A O 1
ATOM 676 N N . PHE A 1 86 ? -2.870 0.571 16.343 1.00 62.78 86 PHE A N 1
ATOM 677 C CA . PHE A 1 86 ? -1.448 0.417 15.995 1.00 62.78 86 PHE A CA 1
ATOM 678 C C . PHE A 1 86 ? -1.034 -1.061 16.023 1.00 62.78 86 PHE A C 1
ATOM 680 O O . PHE A 1 86 ? -0.585 -1.588 15.008 1.00 62.78 86 PHE A O 1
ATOM 687 N N . GLY A 1 87 ? -1.328 -1.777 17.112 1.00 66.31 87 GLY A N 1
ATOM 688 C CA . GLY A 1 87 ? -1.056 -3.216 17.209 1.00 66.31 87 GLY A CA 1
ATOM 689 C C . GLY A 1 87 ? -1.804 -4.094 16.192 1.00 66.31 87 GLY A C 1
ATOM 690 O O . GLY A 1 87 ? -1.337 -5.185 15.893 1.00 66.31 87 GLY A O 1
ATOM 691 N N . LEU A 1 88 ? -2.927 -3.632 15.627 1.00 72.19 88 LEU A N 1
ATOM 692 C CA . LEU A 1 88 ? -3.703 -4.369 14.618 1.00 72.19 88 LEU A CA 1
ATOM 693 C C . LEU A 1 88 ? -3.198 -4.125 13.185 1.00 72.19 88 LEU A C 1
ATOM 695 O O . LEU A 1 88 ? -3.342 -4.987 12.323 1.00 72.19 88 LEU A O 1
ATOM 699 N N . LEU A 1 89 ? -2.630 -2.944 12.933 1.00 79.56 89 LEU A N 1
ATOM 700 C CA . LEU A 1 89 ? -2.067 -2.524 11.648 1.00 79.56 89 LEU A CA 1
ATOM 701 C C . LEU A 1 89 ? -0.668 -3.108 11.422 1.00 79.56 89 LEU A C 1
ATOM 703 O O . LEU A 1 89 ? -0.336 -3.491 10.302 1.00 79.56 89 LEU A O 1
ATOM 707 N N . PHE A 1 90 ? 0.154 -3.187 12.473 1.00 82.31 90 PHE A N 1
ATOM 708 C CA . PHE A 1 90 ? 1.555 -3.607 12.363 1.00 82.31 90 PHE A CA 1
ATOM 709 C C . PHE A 1 90 ? 1.751 -5.025 11.801 1.00 82.31 90 PHE A C 1
ATOM 711 O O . PHE A 1 90 ? 2.552 -5.163 10.878 1.00 82.31 90 PHE A O 1
ATOM 718 N N . PRO A 1 91 ? 1.045 -6.073 12.270 1.00 85.38 91 PRO A N 1
ATOM 719 C CA . PRO A 1 91 ? 1.237 -7.426 11.747 1.00 85.38 91 PRO A CA 1
ATOM 720 C C . PRO A 1 91 ? 0.964 -7.559 10.235 1.00 85.38 91 PRO A C 1
ATOM 722 O O . PRO A 1 91 ? 1.832 -8.069 9.522 1.00 85.38 91 PRO A O 1
ATOM 725 N N . PRO A 1 92 ? -0.177 -7.086 9.687 1.00 84.75 92 PRO A N 1
ATOM 726 C CA . PRO A 1 92 ? -0.420 -7.179 8.251 1.00 84.75 92 PRO A CA 1
ATOM 727 C C . PRO A 1 92 ? 0.473 -6.241 7.426 1.00 84.75 92 PRO A C 1
ATOM 729 O O . PRO A 1 92 ? 0.871 -6.623 6.328 1.00 84.75 92 PRO A O 1
ATOM 732 N N . LEU A 1 93 ? 0.851 -5.063 7.941 1.00 85.50 93 LEU A N 1
ATOM 733 C CA . LEU A 1 93 ? 1.858 -4.219 7.286 1.00 85.50 93 LEU A CA 1
ATOM 734 C C . LEU A 1 93 ? 3.223 -4.916 7.226 1.00 85.50 93 LEU A C 1
ATOM 736 O O . LEU A 1 93 ? 3.879 -4.880 6.190 1.00 85.50 93 LEU A O 1
ATOM 740 N N . GLY A 1 94 ? 3.620 -5.606 8.297 1.00 86.44 94 GLY A N 1
ATOM 741 C CA . GLY A 1 94 ? 4.837 -6.413 8.339 1.00 86.44 94 GLY A CA 1
ATOM 742 C C . GLY A 1 94 ? 4.840 -7.511 7.277 1.00 86.44 94 GLY A C 1
ATOM 743 O O . GLY A 1 94 ? 5.839 -7.683 6.585 1.00 86.44 94 GLY A O 1
ATOM 744 N N . ASN A 1 95 ? 3.707 -8.189 7.066 1.00 85.88 95 ASN A N 1
ATOM 745 C CA . ASN A 1 95 ? 3.568 -9.158 5.973 1.00 85.88 95 ASN A CA 1
ATOM 746 C C . ASN A 1 95 ? 3.764 -8.514 4.594 1.00 85.88 95 ASN A C 1
ATOM 748 O O . ASN A 1 95 ? 4.508 -9.055 3.780 1.00 85.88 95 ASN A O 1
ATOM 752 N N . VAL A 1 96 ? 3.169 -7.341 4.350 1.00 85.06 96 VAL A N 1
ATOM 753 C CA . VAL A 1 96 ? 3.383 -6.596 3.097 1.00 85.06 96 VAL A CA 1
ATOM 754 C C . VAL A 1 96 ? 4.862 -6.234 2.925 1.00 85.06 96 VAL A C 1
ATOM 756 O O . VAL A 1 96 ? 5.414 -6.427 1.846 1.00 85.06 96 VAL A O 1
ATOM 759 N N . MET A 1 97 ? 5.544 -5.787 3.985 1.00 85.56 97 MET A N 1
ATOM 760 C CA . MET A 1 97 ? 6.980 -5.485 3.926 1.00 85.56 97 MET A CA 1
ATOM 761 C C . MET A 1 97 ? 7.836 -6.726 3.645 1.00 85.56 97 MET A C 1
ATOM 763 O O . MET A 1 97 ? 8.764 -6.660 2.840 1.00 85.56 97 MET A O 1
ATOM 767 N N . LEU A 1 98 ? 7.529 -7.866 4.268 1.00 84.94 98 LEU A N 1
ATOM 768 C CA . LEU A 1 98 ? 8.229 -9.127 4.010 1.00 84.94 98 LEU A 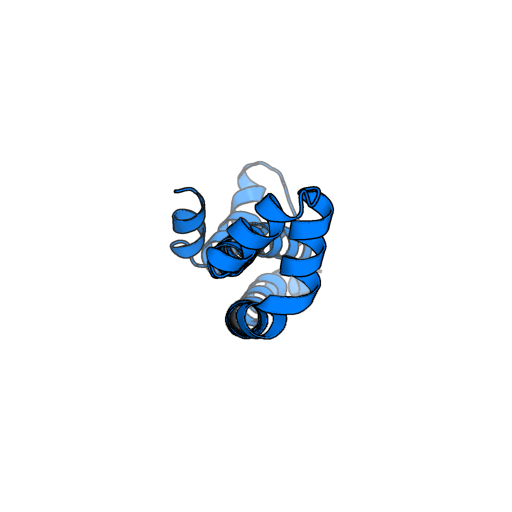CA 1
ATOM 769 C C . LEU A 1 98 ? 8.024 -9.606 2.570 1.00 84.94 98 LEU A C 1
ATOM 771 O O . LEU A 1 98 ? 8.966 -10.085 1.940 1.00 84.94 98 LEU A O 1
ATOM 775 N N . ASP A 1 99 ? 6.823 -9.454 2.021 1.00 83.31 99 ASP A N 1
ATOM 776 C CA . ASP A 1 99 ? 6.547 -9.809 0.630 1.00 83.31 99 ASP A CA 1
ATOM 777 C C . ASP A 1 99 ? 7.213 -8.842 -0.358 1.00 83.31 99 ASP A C 1
ATOM 779 O O . ASP A 1 99 ? 7.721 -9.280 -1.396 1.00 83.31 99 ASP A O 1
ATOM 783 N N . MET A 1 100 ? 7.311 -7.552 -0.017 1.00 81.69 100 MET A N 1
ATOM 784 C CA . MET A 1 100 ? 8.121 -6.588 -0.768 1.00 81.69 100 MET A CA 1
ATOM 785 C C . MET A 1 100 ? 9.604 -6.965 -0.761 1.00 81.69 100 MET A C 1
ATOM 787 O O . MET A 1 100 ? 10.239 -6.902 -1.810 1.00 81.69 100 MET A O 1
ATOM 791 N N . LEU A 1 101 ? 10.148 -7.404 0.378 1.00 85.00 101 LEU A N 1
ATOM 792 C CA . LEU A 1 101 ? 11.536 -7.868 0.484 1.00 85.00 101 LEU A CA 1
ATOM 793 C C . LEU A 1 101 ? 11.803 -9.110 -0.375 1.00 85.00 101 LEU A C 1
ATOM 795 O O . LEU A 1 101 ? 12.810 -9.166 -1.071 1.00 85.00 101 LEU A O 1
ATOM 799 N N . LYS A 1 102 ? 10.895 -10.091 -0.390 1.00 80.88 102 LYS A N 1
ATOM 800 C CA . LYS A 1 102 ? 11.024 -11.258 -1.285 1.00 80.88 102 LYS A CA 1
ATOM 801 C C . LYS A 1 102 ? 10.971 -10.842 -2.755 1.00 80.88 102 LYS A C 1
ATOM 803 O O . LYS A 1 102 ? 11.716 -11.346 -3.592 1.00 80.88 102 LYS A O 1
ATOM 808 N N . SER A 1 103 ? 10.077 -9.910 -3.071 1.00 77.44 103 SER A N 1
ATOM 809 C CA . SER A 1 103 ? 9.858 -9.445 -4.438 1.00 77.44 103 SER A CA 1
ATOM 810 C C . SER A 1 103 ? 10.978 -8.528 -4.940 1.00 77.44 103 SER A C 1
ATOM 812 O O . SER A 1 103 ? 11.230 -8.484 -6.141 1.00 77.44 103 SER A O 1
ATOM 814 N N . SER A 1 104 ? 11.684 -7.812 -4.060 1.00 81.81 104 SER A N 1
ATOM 815 C CA . SER A 1 104 ? 12.816 -6.961 -4.447 1.00 81.81 104 SER A CA 1
ATOM 816 C C . SER A 1 104 ? 14.016 -7.784 -4.920 1.00 81.81 104 SER A C 1
ATOM 818 O O . SER A 1 104 ? 14.701 -7.373 -5.856 1.00 81.81 104 SER A O 1
ATOM 820 N N . SER A 1 105 ? 14.217 -8.988 -4.372 1.00 81.94 105 SER A N 1
ATOM 821 C CA . SER A 1 105 ? 15.203 -9.943 -4.896 1.00 81.94 105 SER A CA 1
ATOM 822 C C . SER A 1 105 ? 14.905 -10.342 -6.348 1.00 81.94 105 SER A C 1
ATOM 824 O O . SER A 1 105 ? 15.826 -10.477 -7.149 1.00 81.94 105 SER A O 1
ATOM 826 N N . LEU A 1 106 ? 13.625 -10.469 -6.720 1.00 73.50 106 LEU A N 1
ATOM 827 C CA . LEU A 1 106 ? 13.216 -10.750 -8.103 1.00 73.50 106 LEU A CA 1
ATOM 828 C C . LEU A 1 106 ? 13.458 -9.551 -9.027 1.00 73.50 106 LEU A C 1
ATOM 830 O O . LEU A 1 106 ? 13.862 -9.727 -10.170 1.00 73.50 106 LEU A O 1
ATOM 834 N N . VAL A 1 107 ? 13.260 -8.328 -8.533 1.00 75.56 107 VAL A N 1
ATOM 835 C CA . VAL A 1 107 ? 13.554 -7.098 -9.289 1.00 75.56 107 VAL A CA 1
ATOM 836 C C . VAL A 1 107 ? 15.040 -6.995 -9.589 1.00 75.56 107 VAL A C 1
ATOM 838 O O . VAL A 1 107 ? 15.402 -6.707 -10.724 1.00 75.56 107 VAL A O 1
ATOM 841 N N . ALA A 1 108 ? 15.898 -7.284 -8.604 1.00 75.38 108 ALA A N 1
ATOM 842 C CA . ALA A 1 108 ? 17.343 -7.286 -8.801 1.00 75.38 108 ALA A CA 1
ATOM 843 C C . ALA A 1 108 ? 17.748 -8.192 -9.975 1.00 75.38 108 ALA A C 1
ATOM 845 O O . ALA A 1 108 ? 18.576 -7.796 -10.787 1.00 75.38 108 ALA A O 1
ATOM 846 N N . MET A 1 109 ? 17.098 -9.350 -10.132 1.00 73.19 109 MET A N 1
ATOM 847 C CA . MET A 1 109 ? 17.328 -10.262 -11.257 1.00 73.19 109 MET A CA 1
ATOM 848 C C . MET A 1 109 ? 16.937 -9.666 -12.625 1.00 73.19 109 MET A C 1
ATOM 850 O O . MET A 1 109 ? 17.588 -9.967 -13.621 1.00 73.19 109 MET A O 1
ATOM 854 N N . ILE A 1 110 ? 15.912 -8.810 -12.695 1.00 71.12 110 ILE A N 1
ATOM 855 C CA . ILE A 1 110 ? 15.473 -8.149 -13.943 1.00 71.12 110 ILE A CA 1
ATOM 856 C C . ILE A 1 110 ? 16.349 -6.923 -14.266 1.00 71.12 110 ILE A C 1
ATOM 858 O O . ILE A 1 110 ? 16.549 -6.602 -15.435 1.00 71.12 110 ILE A O 1
ATOM 862 N N . THR A 1 111 ? 16.922 -6.275 -13.247 1.00 69.81 111 THR A N 1
ATOM 863 C CA . THR A 1 111 ? 17.860 -5.145 -13.392 1.00 69.81 111 THR A CA 1
ATOM 864 C C . THR A 1 111 ? 19.264 -5.585 -13.826 1.00 69.81 111 THR A C 1
ATOM 866 O O . THR A 1 111 ? 20.005 -4.797 -14.406 1.00 69.81 111 THR A O 1
ATOM 869 N N . VAL A 1 112 ? 19.641 -6.845 -13.581 1.00 65.44 112 VAL A N 1
ATOM 870 C CA . VAL A 1 112 ? 20.936 -7.419 -13.994 1.00 65.44 112 VAL A CA 1
ATOM 871 C C . VAL A 1 112 ? 21.224 -7.193 -15.495 1.00 65.44 112 VAL A C 1
ATOM 873 O O . VAL A 1 112 ? 22.262 -6.612 -15.803 1.00 65.44 112 VAL A O 1
ATOM 876 N N . PRO A 1 113 ? 20.331 -7.556 -16.439 1.00 63.28 113 PRO A N 1
ATOM 877 C CA . PRO A 1 113 ? 20.496 -7.236 -17.859 1.00 63.28 113 PRO A CA 1
ATOM 878 C C . PRO A 1 113 ? 20.674 -5.746 -18.178 1.00 63.28 113 PRO A C 1
ATOM 880 O O . PRO A 1 113 ? 21.332 -5.426 -19.160 1.00 63.28 113 PRO A O 1
ATOM 883 N N . ASP A 1 114 ? 20.068 -4.853 -17.392 1.00 62.22 114 ASP A N 1
ATOM 884 C CA . ASP A 1 114 ? 20.139 -3.394 -17.572 1.00 62.22 114 ASP A CA 1
ATOM 885 C C . ASP A 1 114 ? 21.556 -2.885 -17.233 1.00 62.22 114 ASP A C 1
ATOM 887 O O . ASP A 1 114 ? 22.138 -2.106 -17.981 1.00 62.22 114 ASP A O 1
ATOM 891 N N . ILE A 1 115 ? 22.170 -3.420 -16.167 1.00 59.94 115 ILE A N 1
ATOM 892 C CA . ILE A 1 115 ? 23.565 -3.126 -15.777 1.00 59.94 115 ILE A CA 1
ATOM 893 C C . ILE A 1 115 ? 24.564 -3.601 -16.838 1.00 59.94 115 ILE A C 1
ATOM 895 O O . ILE A 1 115 ? 25.562 -2.935 -17.084 1.00 59.94 115 ILE A O 1
ATOM 899 N N . PHE A 1 116 ? 24.306 -4.748 -17.467 1.00 60.22 116 PHE A N 1
ATOM 900 C CA . PHE A 1 116 ? 25.178 -5.304 -18.508 1.00 60.22 116 PHE A CA 1
ATOM 901 C C . PHE A 1 116 ? 24.979 -4.670 -19.894 1.00 60.22 116 PHE A C 1
ATOM 903 O O . PHE A 1 116 ? 25.763 -4.946 -20.800 1.00 60.22 116 PHE A O 1
ATOM 910 N N . LYS A 1 117 ? 23.928 -3.863 -20.080 1.00 56.59 117 LYS A N 1
ATOM 911 C CA . LYS A 1 117 ? 23.676 -3.086 -21.305 1.00 56.59 117 LYS A CA 1
ATOM 912 C C . LYS A 1 117 ? 24.284 -1.677 -21.265 1.00 56.59 117 LYS A C 1
ATOM 914 O O . LYS A 1 117 ? 24.130 -0.944 -22.242 1.00 56.59 117 LYS A O 1
ATOM 919 N N . MET A 1 118 ? 24.941 -1.318 -20.162 1.00 47.59 118 MET A N 1
ATOM 920 C CA . MET A 1 118 ? 25.767 -0.116 -20.011 1.00 47.59 118 MET A CA 1
ATOM 921 C C . MET A 1 118 ? 27.183 -0.367 -20.525 1.00 47.59 118 MET A C 1
ATOM 923 O O . MET A 1 118 ? 27.730 0.564 -21.155 1.00 47.59 118 MET A O 1
#

Organism: NCBI:txid1111760

Mean predicted aligned error: 8.59 Å

Sequence (118 aa):
MHIFIMRGVPMLVVLFVLYFGLPYFEVQLPALICAYIGFSTVNAAYIAEIFRASISAVDKGQWEAARSLGLLMRSILKNIILHRPFGLLFPPLGNVMLDMLKSSSLVAMITVPDIFKM

Radius of gyration: 19.71 Å; Cα contacts (8 Å, |Δi|>4): 63; chains: 1; bounding box: 49×29×50 Å

pLDDT: mean 78.22, std 10.82, range [45.56, 89.88]

Solvent-accessible surface area (backbone atoms only — not comparable to full-atom values): 6779 Å² total; per-residue (Å²): 122,78,56,59,59,57,72,71,50,56,68,67,57,51,38,46,46,49,53,67,44,34,49,81,72,77,43,83,64,59,56,68,57,32,47,54,52,44,50,48,60,48,48,49,50,54,50,53,50,49,54,52,50,47,62,67,68,53,61,66,66,58,57,51,50,39,56,75,68,68,56,54,67,69,58,51,50,47,53,47,66,74,67,67,36,58,82,66,45,47,61,61,50,49,51,54,52,52,52,48,56,60,48,47,58,55,48,54,63,64,36,49,64,58,65,76,72,108

Foldseek 3Di:
DVLVVLVPDPLLNQLCCQQVVCVVVVDHDQLVVSLVVSLCVSVVSQLVVLLVVQLVPDDVVLVVVCVVVVHDVVVSCCCSVVPPCPVVSVPSVVVSVVSSVVVVVVSVVVNVVVVVVD